Protein AF-A0A3M2EGD5-F1 (afdb_monomer)

pLDDT: mean 94.52, std 5.37, range [67.5, 98.44]

Mean predicted aligned error: 2.95 Å

Solvent-accessible surface area (backbone atoms only — not comparable to full-atom values): 2903 Å² total; per-residue (Å²): 130,68,50,80,42,78,42,68,68,49,68,89,70,22,53,63,52,47,56,54,48,52,53,56,49,56,73,68,71,62,56,70,41,77,50,74,47,78,73,40,77,68,66,58,78,112

Secondary structure (DSSP, 8-state):
-PEEEEE---STTHHHHHHHHHHHHHTTT--EEEEE--S-GGGGT-

Foldseek 3Di:
DEAEDEAEADPDCRVVVSVVVVVVVVVVVGHYDYPYDDCDDPNVVD

Radius of gyration: 11.98 Å; Cα contacts (8 Å, |Δi|>4): 42; chains: 1; bounding box: 19×17×35 Å

Nearest PDB structures (foldseek):
  3n6v-assembly2_D  TM=5.064E-01  e=2.954E+00  Rattus norvegicus
  5wek-assembly1_A  TM=5.059E-01  e=2.572E+00  Rattus norvegicus
  8ss6-assembly1_A  TM=4.859E-01  e=2.572E+00  Rattus norvegicus
  4u2q-assembly1_B  TM=5.341E-01  e=3.895E+00  Rattus norvegicus
  7rz6-assembly1_D  TM=5.003E-01  e=4.473E+00  Rattus norvegicus

Sequence (46 aa):
MAYTITLIPGDGIGPEVVEATLRVLDATGVALTWDRQDAVGTAAVE

Structure (mmCIF, N/CA/C/O backbone):
data_AF-A0A3M2EGD5-F1
#
_entry.id   AF-A0A3M2EGD5-F1
#
loop_
_atom_site.group_PDB
_atom_site.id
_atom_site.type_symbol
_atom_site.label_atom_id
_atom_site.label_alt_id
_atom_site.label_comp_id
_atom_site.label_asym_id
_atom_site.label_entity_id
_atom_site.label_seq_id
_atom_site.pdbx_PDB_ins_code
_atom_site.Cartn_x
_atom_site.Cartn_y
_atom_site.Cartn_z
_atom_site.occupancy
_atom_site.B_iso_or_equiv
_atom_site.auth_seq_id
_atom_site.auth_comp_id
_atom_site.auth_asym_id
_atom_site.auth_atom_id
_atom_site.pdbx_PDB_model_num
ATOM 1 N N . MET A 1 1 ? -9.902 9.367 13.894 1.00 81.75 1 MET A N 1
ATOM 2 C CA . MET A 1 1 ? -9.622 10.359 12.834 1.00 81.75 1 MET A CA 1
ATOM 3 C C . MET A 1 1 ? -8.711 9.668 11.838 1.00 81.75 1 MET A C 1
ATOM 5 O O . MET A 1 1 ? -7.778 9.026 12.301 1.00 81.75 1 MET A O 1
ATOM 9 N N . ALA A 1 2 ? -9.035 9.673 10.545 1.00 91.19 2 ALA A N 1
ATOM 10 C CA . ALA A 1 2 ? -8.240 8.956 9.547 1.00 91.19 2 ALA A CA 1
ATOM 11 C C . ALA A 1 2 ? -7.079 9.827 9.047 1.00 91.19 2 ALA A C 1
ATOM 13 O O . ALA A 1 2 ? -7.256 11.036 8.888 1.00 91.19 2 ALA A O 1
ATOM 14 N N . TYR A 1 3 ? -5.914 9.223 8.811 1.00 97.06 3 TYR A N 1
ATOM 15 C CA . TYR A 1 3 ? -4.786 9.896 8.166 1.00 97.06 3 TYR A CA 1
ATOM 16 C C . TYR A 1 3 ? -4.886 9.713 6.656 1.00 97.06 3 TYR A C 1
ATOM 18 O O . TYR A 1 3 ? -4.974 8.583 6.180 1.00 97.06 3 TYR A O 1
ATOM 26 N N . THR A 1 4 ? -4.851 10.812 5.907 1.00 97.88 4 THR A N 1
ATOM 27 C CA . THR A 1 4 ? -4.762 10.748 4.447 1.00 97.88 4 THR A CA 1
ATOM 28 C C . THR A 1 4 ? -3.303 10.606 4.039 1.00 97.88 4 THR A C 1
ATOM 30 O O . THR A 1 4 ? -2.476 11.436 4.415 1.00 97.88 4 THR A O 1
ATOM 33 N N . ILE A 1 5 ? -2.994 9.559 3.279 1.00 97.50 5 ILE A N 1
ATOM 34 C CA . ILE A 1 5 ? -1.655 9.265 2.772 1.00 97.50 5 ILE A CA 1
ATOM 35 C C . ILE A 1 5 ? -1.730 9.153 1.254 1.00 97.50 5 ILE A C 1
ATOM 37 O O . ILE A 1 5 ? -2.567 8.422 0.720 1.00 97.50 5 ILE A O 1
ATOM 41 N N . THR A 1 6 ? -0.830 9.844 0.560 1.00 97.50 6 THR A N 1
ATOM 42 C CA . THR A 1 6 ? -0.664 9.665 -0.881 1.00 97.50 6 THR A CA 1
ATOM 43 C C . THR A 1 6 ? 0.109 8.376 -1.146 1.00 97.50 6 THR A C 1
ATOM 45 O O . THR A 1 6 ? 1.248 8.221 -0.701 1.00 97.50 6 THR A O 1
ATOM 48 N N . LEU A 1 7 ? -0.523 7.439 -1.850 1.00 97.31 7 LEU A N 1
ATOM 49 C CA . LEU A 1 7 ? 0.063 6.172 -2.262 1.00 97.31 7 LEU A CA 1
ATOM 50 C C . LEU A 1 7 ? 0.557 6.288 -3.701 1.00 97.31 7 LEU A C 1
ATOM 52 O O . LEU A 1 7 ? -0.238 6.451 -4.624 1.00 97.31 7 LEU A O 1
ATOM 56 N N . ILE A 1 8 ? 1.863 6.140 -3.876 1.00 95.88 8 ILE A N 1
ATOM 57 C CA . ILE A 1 8 ? 2.522 6.134 -5.179 1.00 95.88 8 ILE A CA 1
ATOM 58 C C . ILE A 1 8 ? 3.131 4.742 -5.370 1.00 95.88 8 ILE A C 1
ATOM 60 O O . ILE A 1 8 ? 4.128 4.435 -4.708 1.00 95.88 8 ILE A O 1
ATOM 64 N N . PRO A 1 9 ? 2.532 3.866 -6.196 1.00 94.56 9 PRO A N 1
ATOM 65 C CA . PRO A 1 9 ? 3.112 2.562 -6.477 1.00 94.56 9 PRO A CA 1
ATOM 66 C C . PRO A 1 9 ? 4.453 2.700 -7.206 1.00 94.56 9 PRO A C 1
ATOM 68 O O . PRO A 1 9 ? 4.608 3.557 -8.072 1.00 94.56 9 PRO A O 1
ATOM 71 N N . GLY A 1 10 ? 5.433 1.875 -6.837 1.00 92.12 10 GLY A N 1
ATOM 72 C CA . GLY A 1 10 ? 6.699 1.798 -7.569 1.00 92.12 10 GLY A CA 1
ATOM 73 C C . GLY A 1 10 ? 6.592 0.911 -8.812 1.00 92.12 10 GLY A C 1
ATOM 74 O O . GLY A 1 10 ? 5.670 0.106 -8.917 1.00 92.12 10 GLY A O 1
ATOM 75 N N . ASP A 1 11 ? 7.582 1.003 -9.699 1.00 93.62 11 ASP A N 1
ATOM 76 C CA . ASP A 1 11 ? 7.735 0.136 -10.875 1.00 93.62 11 ASP A CA 1
ATOM 77 C C . ASP A 1 11 ? 8.534 -1.148 -10.555 1.00 93.62 11 ASP A C 1
ATOM 79 O O . ASP A 1 11 ? 9.075 -1.326 -9.457 1.00 93.62 11 ASP A O 1
ATOM 83 N N . GLY A 1 12 ? 8.650 -2.064 -11.523 1.00 93.19 12 GLY A N 1
ATOM 84 C CA . GLY A 1 12 ? 9.378 -3.327 -11.350 1.00 93.19 12 GLY A CA 1
ATOM 85 C C . GLY A 1 12 ? 8.687 -4.236 -10.330 1.00 93.19 12 GLY A C 1
ATOM 86 O O . GLY A 1 12 ? 7.538 -4.598 -10.538 1.00 93.19 12 GLY A O 1
ATOM 87 N N . ILE A 1 13 ? 9.371 -4.576 -9.228 1.00 96.31 13 ILE A N 1
ATOM 88 C CA . ILE A 1 13 ? 8.778 -5.320 -8.089 1.00 96.31 13 ILE A CA 1
ATOM 89 C C . ILE A 1 13 ? 7.948 -4.427 -7.143 1.00 96.31 13 ILE A C 1
ATOM 91 O O . ILE A 1 13 ? 7.502 -4.862 -6.078 1.00 96.31 13 ILE A O 1
ATOM 95 N N . GLY A 1 14 ? 7.843 -3.133 -7.458 1.00 94.44 14 GLY A N 1
ATOM 96 C CA . GLY A 1 14 ? 7.156 -2.134 -6.647 1.00 94.44 14 GLY A CA 1
ATOM 97 C C . GLY A 1 14 ? 5.695 -2.474 -6.338 1.00 94.44 14 GLY A C 1
ATOM 98 O O . GLY A 1 14 ? 5.322 -2.356 -5.167 1.00 94.44 14 GLY A O 1
ATOM 99 N N . PRO A 1 15 ? 4.871 -2.936 -7.303 1.00 94.62 15 PRO A N 1
ATOM 100 C CA . PRO A 1 15 ? 3.472 -3.264 -7.042 1.00 94.62 15 PRO A CA 1
ATOM 101 C C . PRO A 1 15 ? 3.307 -4.372 -5.993 1.00 94.62 15 PRO A C 1
ATOM 103 O O . PRO A 1 15 ? 2.488 -4.243 -5.083 1.00 94.62 15 PRO A O 1
ATOM 106 N N . GLU A 1 16 ? 4.120 -5.429 -6.048 1.00 97.38 16 GLU A N 1
ATOM 107 C CA . GLU A 1 16 ? 4.063 -6.539 -5.093 1.00 97.38 16 GLU A CA 1
ATOM 108 C C . GLU A 1 16 ? 4.468 -6.105 -3.679 1.00 97.38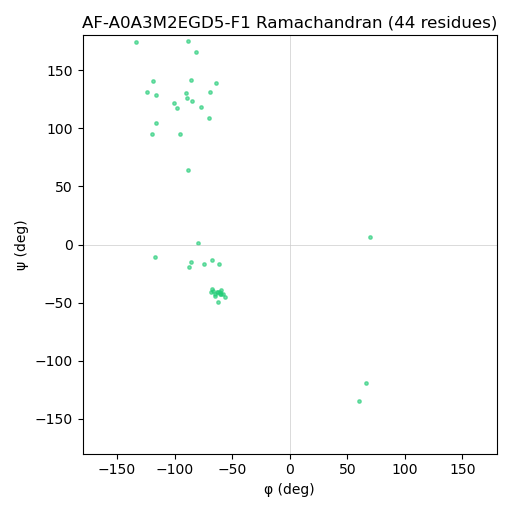 16 GLU A C 1
ATOM 110 O O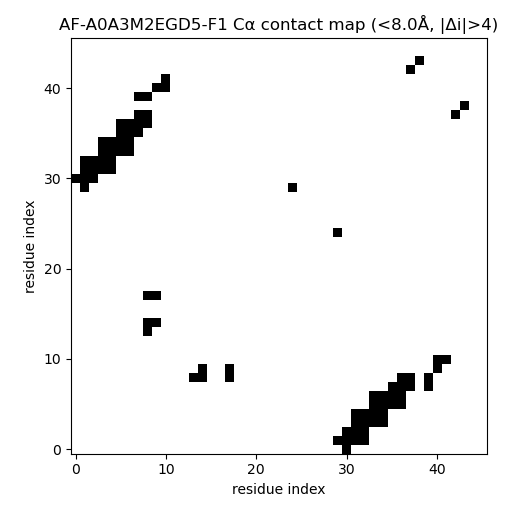 . GLU A 1 16 ? 3.841 -6.506 -2.693 1.00 97.38 16 GLU A O 1
ATOM 115 N N . VAL A 1 17 ? 5.497 -5.258 -3.567 1.00 97.62 17 VAL A N 1
ATOM 116 C CA . VAL A 1 17 ? 5.951 -4.705 -2.280 1.00 97.62 17 VAL A CA 1
ATOM 117 C C . VAL A 1 17 ? 4.910 -3.748 -1.691 1.00 97.62 17 VAL A C 1
ATOM 119 O O . VAL A 1 17 ? 4.675 -3.763 -0.478 1.00 97.62 17 VAL A O 1
ATOM 122 N N . VAL A 1 18 ? 4.253 -2.944 -2.529 1.00 97.31 18 VAL A N 1
ATOM 123 C CA . VAL A 1 18 ? 3.167 -2.045 -2.116 1.00 97.31 18 VAL A CA 1
ATOM 124 C C . VAL A 1 18 ? 1.995 -2.842 -1.556 1.00 97.31 18 VAL A C 1
ATOM 126 O O . VAL A 1 18 ? 1.561 -2.565 -0.441 1.00 97.31 18 VAL A O 1
ATOM 129 N N . GLU A 1 19 ? 1.536 -3.878 -2.257 1.00 97.38 19 GLU A N 1
ATOM 130 C CA . GLU A 1 19 ? 0.441 -4.729 -1.780 1.00 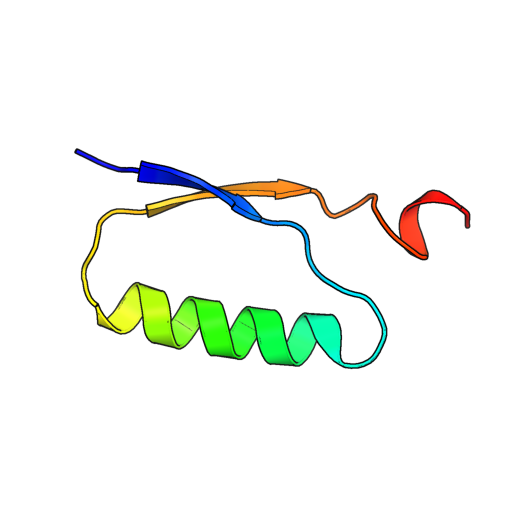97.38 19 GLU A CA 1
ATOM 131 C C . GLU A 1 19 ? 0.777 -5.417 -0.449 1.00 97.38 19 GLU A C 1
ATOM 133 O O . GLU A 1 19 ? -0.049 -5.459 0.466 1.00 97.38 19 GLU A O 1
ATOM 138 N N . ALA A 1 20 ? 2.009 -5.910 -0.287 1.00 98.44 20 ALA A N 1
ATOM 139 C CA . ALA A 1 20 ? 2.460 -6.465 0.988 1.00 98.44 20 ALA A CA 1
ATOM 140 C C . ALA A 1 20 ? 2.457 -5.408 2.110 1.00 98.44 20 ALA A C 1
ATOM 142 O O . ALA A 1 20 ? 2.015 -5.689 3.225 1.00 98.44 20 ALA A O 1
ATOM 143 N N . THR A 1 21 ? 2.894 -4.184 1.811 1.00 97.56 21 THR A N 1
ATOM 144 C CA . THR A 1 21 ? 2.923 -3.068 2.768 1.00 97.56 21 THR A CA 1
ATOM 145 C C . THR A 1 21 ? 1.517 -2.655 3.198 1.00 97.56 21 THR A C 1
ATOM 147 O O . THR A 1 21 ? 1.272 -2.489 4.392 1.00 97.56 21 THR A O 1
ATOM 150 N N . LEU A 1 22 ? 0.569 -2.552 2.260 1.00 97.56 22 LEU A N 1
ATOM 151 C CA . LEU A 1 22 ? -0.825 -2.213 2.565 1.00 97.56 22 LEU A CA 1
ATO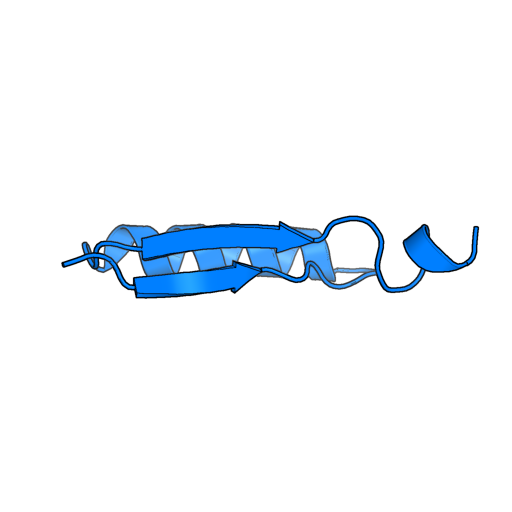M 152 C C . LEU A 1 22 ? -1.462 -3.238 3.510 1.00 97.56 22 LEU A C 1
ATOM 154 O O . LEU A 1 22 ? -2.145 -2.843 4.450 1.00 97.56 22 LEU A O 1
ATOM 158 N N . ARG A 1 23 ? -1.171 -4.536 3.337 1.00 98.31 23 ARG A N 1
ATOM 159 C CA . ARG A 1 23 ? -1.636 -5.596 4.256 1.00 98.31 23 ARG A CA 1
ATOM 160 C C . ARG A 1 23 ? -1.067 -5.444 5.665 1.00 98.31 23 ARG A C 1
ATOM 162 O O . ARG A 1 23 ? -1.785 -5.648 6.639 1.00 98.31 23 ARG A O 1
ATOM 169 N N . VAL A 1 24 ? 0.215 -5.093 5.785 1.00 98.38 24 VAL A N 1
ATOM 170 C CA . VAL A 1 24 ? 0.848 -4.847 7.092 1.00 98.38 24 VAL A CA 1
ATOM 171 C C . VAL A 1 24 ? 0.219 -3.634 7.771 1.00 98.38 24 VAL A C 1
ATOM 173 O O . VAL A 1 24 ? -0.057 -3.690 8.966 1.00 98.38 24 VAL A O 1
ATOM 176 N N . LEU A 1 25 ? -0.035 -2.559 7.022 1.00 97.44 25 LEU A N 1
ATOM 177 C CA . LEU A 1 25 ? -0.649 -1.344 7.555 1.00 97.44 25 LEU A CA 1
ATOM 178 C C . LEU A 1 25 ? -2.110 -1.563 7.961 1.00 97.44 25 LEU A C 1
ATOM 180 O O . LEU A 1 25 ? -2.499 -1.107 9.032 1.00 97.44 25 LEU A O 1
ATOM 184 N N . ASP A 1 26 ? -2.889 -2.309 7.180 1.00 97.06 26 ASP A N 1
ATOM 185 C CA . ASP A 1 26 ? -4.266 -2.682 7.528 1.00 97.06 26 ASP A CA 1
ATOM 186 C C . ASP A 1 26 ? -4.321 -3.483 8.841 1.00 97.06 26 ASP A C 1
ATOM 188 O O . ASP A 1 26 ? -5.091 -3.164 9.749 1.00 97.06 26 ASP A O 1
ATOM 192 N N . ALA A 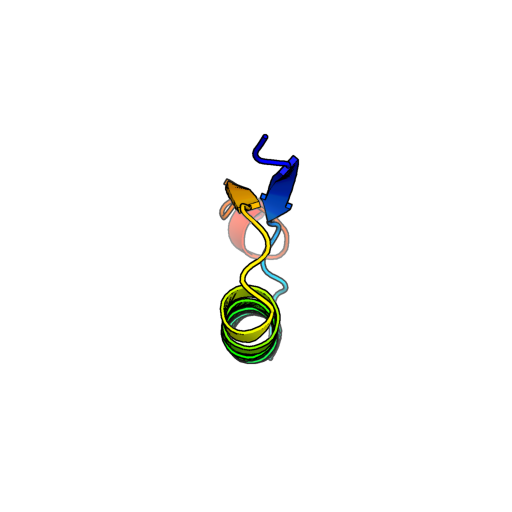1 27 ? -3.395 -4.433 9.020 1.00 98.44 27 ALA A N 1
ATOM 193 C CA . ALA A 1 27 ? -3.274 -5.223 10.246 1.00 98.44 27 ALA A CA 1
ATOM 194 C C . ALA A 1 27 ? -2.961 -4.392 11.509 1.00 98.44 27 ALA A C 1
ATOM 196 O O . ALA A 1 27 ? -3.162 -4.880 12.622 1.00 98.44 27 A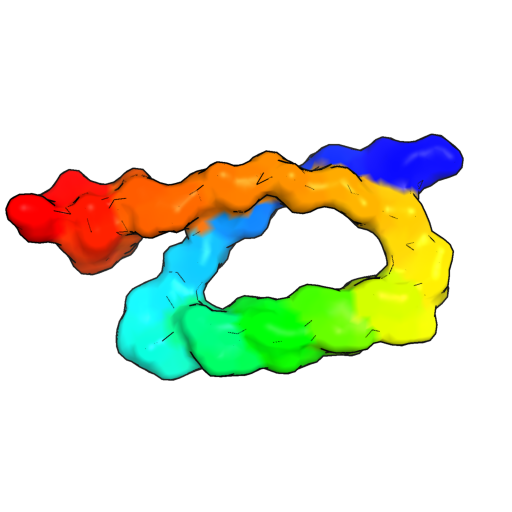LA A O 1
ATOM 197 N N . THR A 1 28 ? -2.496 -3.142 11.376 1.00 97.38 28 THR A N 1
ATOM 198 C CA . THR A 1 28 ? -2.288 -2.246 12.531 1.00 97.38 28 THR A CA 1
ATOM 199 C C . THR A 1 28 ? -3.592 -1.687 13.108 1.00 97.38 28 THR A C 1
ATOM 201 O O . THR A 1 28 ? -3.588 -1.174 14.227 1.00 97.38 28 THR A O 1
ATOM 204 N N . GLY A 1 29 ? -4.701 -1.747 12.360 1.00 96.81 29 GLY A N 1
ATOM 205 C CA . GLY A 1 29 ? -5.986 -1.157 12.745 1.00 96.81 29 GLY A CA 1
ATOM 206 C C . GLY A 1 29 ? -6.016 0.377 12.728 1.00 96.81 29 GLY A C 1
ATOM 207 O O . GLY A 1 29 ? -7.003 0.979 13.157 1.00 96.81 29 GLY A O 1
ATOM 208 N N . VAL A 1 30 ? -4.954 1.035 12.249 1.00 96.94 30 VAL A N 1
ATOM 209 C CA . VAL A 1 30 ? -4.935 2.490 12.071 1.00 96.94 30 VAL A CA 1
ATOM 210 C C . VAL A 1 30 ? -5.887 2.869 10.939 1.00 96.94 30 VAL A C 1
ATOM 212 O O . VAL A 1 30 ? -5.831 2.318 9.844 1.00 96.94 30 VAL A O 1
ATOM 215 N N . ALA A 1 31 ? -6.749 3.854 11.185 1.00 97.38 31 ALA A N 1
ATOM 216 C CA . ALA A 1 31 ? -7.621 4.393 10.150 1.00 97.38 31 ALA A CA 1
ATOM 217 C C . ALA A 1 31 ? -6.797 5.197 9.127 1.00 97.38 31 ALA A C 1
ATOM 219 O O . ALA A 1 31 ? -6.330 6.299 9.434 1.00 97.38 31 ALA A O 1
ATOM 220 N N . LEU A 1 32 ? -6.640 4.653 7.921 1.00 97.50 32 LEU A N 1
ATOM 221 C CA . LEU A 1 32 ? -5.909 5.263 6.810 1.00 97.50 32 LEU A CA 1
ATOM 222 C C . LEU A 1 32 ? -6.837 5.494 5.614 1.00 97.50 32 LEU A C 1
ATOM 224 O O . LEU A 1 32 ? -7.669 4.648 5.291 1.00 97.50 32 LEU A O 1
ATOM 228 N N . THR A 1 33 ? -6.658 6.629 4.945 1.00 97.75 33 THR A N 1
ATOM 229 C CA . THR A 1 33 ? -7.296 6.953 3.667 1.00 97.75 33 THR A CA 1
ATOM 230 C C . THR A 1 33 ? -6.210 7.091 2.613 1.00 97.75 33 THR A C 1
ATOM 232 O O . THR A 1 33 ? -5.256 7.844 2.807 1.00 97.75 33 THR A O 1
ATOM 235 N N . TRP A 1 34 ? -6.364 6.392 1.493 1.00 97.44 34 TRP A N 1
ATOM 236 C CA . TRP A 1 34 ? -5.372 6.378 0.424 1.00 97.44 34 TRP A CA 1
ATOM 237 C C . TRP A 1 34 ? -5.776 7.310 -0.712 1.00 97.44 34 TRP A C 1
ATOM 239 O O . TRP A 1 34 ? -6.828 7.137 -1.323 1.00 97.44 34 TRP A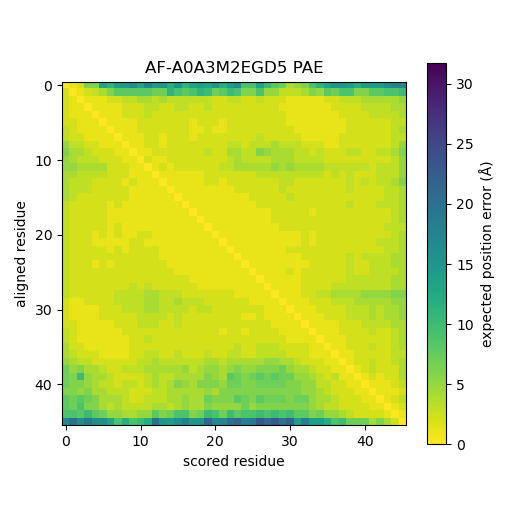 O 1
ATOM 249 N N . ASP A 1 35 ? -4.914 8.276 -1.004 1.00 97.56 35 ASP A N 1
ATOM 250 C CA . ASP A 1 35 ? -4.935 9.055 -2.239 1.00 97.56 35 ASP A CA 1
ATOM 251 C C . ASP A 1 35 ? -3.962 8.400 -3.227 1.00 97.56 35 ASP A C 1
ATOM 253 O O . ASP A 1 35 ? -2.748 8.573 -3.126 1.00 97.56 35 ASP A O 1
ATOM 257 N N . ARG A 1 36 ? -4.476 7.541 -4.109 1.00 96.62 36 ARG A N 1
ATOM 258 C CA . ARG A 1 36 ? -3.646 6.692 -4.968 1.00 96.62 36 ARG A CA 1
ATOM 259 C C . ARG A 1 36 ? -3.334 7.384 -6.293 1.00 96.62 36 ARG A C 1
ATOM 261 O O . ARG A 1 36 ? -4.238 7.863 -6.969 1.00 96.62 36 ARG A O 1
ATOM 268 N N . GLN A 1 37 ? -2.056 7.395 -6.662 1.00 96.12 37 GLN A N 1
ATOM 269 C CA . GLN A 1 37 ? -1.543 8.018 -7.880 1.00 96.12 37 GLN A CA 1
ATOM 270 C C . GLN A 1 37 ? -0.866 6.947 -8.741 1.00 96.12 37 GLN A C 1
ATOM 272 O O . GLN A 1 37 ? 0.295 6.621 -8.517 1.00 96.12 37 GLN A O 1
ATOM 277 N N . ASP A 1 38 ? -1.602 6.372 -9.697 1.00 92.06 38 ASP A N 1
ATOM 278 C CA . ASP A 1 38 ? -1.104 5.277 -10.550 1.00 92.06 38 ASP A CA 1
ATOM 279 C C . ASP A 1 38 ? -0.364 5.773 -11.814 1.00 92.06 38 ASP A C 1
ATOM 281 O O . ASP A 1 38 ? 0.423 5.036 -12.398 1.00 92.06 38 ASP A O 1
ATOM 285 N N . ALA A 1 39 ? -0.574 7.027 -12.234 1.00 91.31 39 ALA A N 1
ATOM 286 C CA . ALA A 1 39 ? 0.095 7.636 -13.391 1.00 91.31 39 ALA A CA 1
ATOM 287 C C . ALA A 1 39 ? 1.429 8.300 -12.991 1.00 91.31 39 ALA A C 1
ATOM 289 O O . ALA A 1 39 ? 1.584 9.521 -13.043 1.00 91.31 39 ALA A O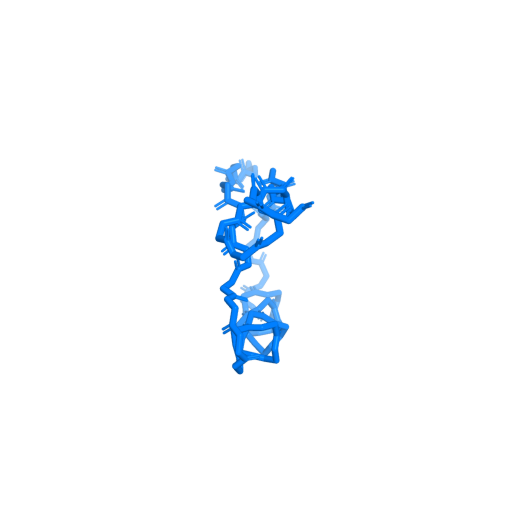 1
ATOM 290 N N . VAL A 1 40 ? 2.382 7.489 -12.537 1.00 89.81 40 VAL A N 1
ATOM 291 C CA . VAL A 1 40 ? 3.734 7.896 -12.115 1.00 89.81 40 VAL A CA 1
ATOM 292 C C . VAL A 1 40 ? 4.786 6.966 -12.731 1.00 89.81 40 VAL A C 1
ATOM 294 O O . VAL A 1 40 ? 4.433 5.972 -13.359 1.00 89.81 40 VAL A O 1
ATOM 297 N N . GLY A 1 41 ? 6.077 7.257 -12.542 1.00 88.94 41 GLY A N 1
ATOM 298 C CA . GLY A 1 41 ? 7.145 6.320 -12.916 1.00 88.94 41 GLY A CA 1
ATOM 299 C C . GLY A 1 41 ? 7.140 5.981 -14.409 1.00 88.94 41 GLY A C 1
ATOM 300 O O . GLY A 1 41 ? 7.002 6.882 -15.241 1.00 88.94 41 GLY A O 1
ATOM 301 N N . THR A 1 42 ? 7.276 4.697 -14.750 1.00 90.38 42 THR A N 1
ATOM 302 C CA . THR A 1 42 ? 7.187 4.216 -16.142 1.00 90.38 42 THR A CA 1
ATOM 303 C C . THR A 1 42 ? 5.843 4.569 -16.784 1.00 90.38 42 THR A C 1
ATOM 305 O O . THR A 1 42 ? 5.820 5.083 -17.898 1.00 90.38 42 THR A O 1
ATOM 308 N N . ALA A 1 43 ? 4.729 4.411 -16.066 1.00 87.62 43 ALA A N 1
ATOM 309 C CA . ALA A 1 43 ? 3.390 4.685 -16.595 1.00 87.62 43 ALA A CA 1
ATOM 310 C C . ALA A 1 43 ? 3.117 6.174 -16.891 1.00 87.62 43 ALA A C 1
ATOM 312 O O . ALA A 1 43 ? 2.128 6.497 -17.541 1.00 87.62 43 ALA A O 1
ATOM 313 N N . ALA A 1 44 ? 3.956 7.096 -16.406 1.00 91.06 44 ALA A N 1
ATOM 314 C CA . ALA A 1 44 ? 3.815 8.525 -16.692 1.00 91.06 44 ALA A CA 1
ATOM 315 C C . ALA A 1 44 ? 4.484 8.967 -18.003 1.00 91.06 44 ALA A C 1
ATOM 317 O O . ALA A 1 44 ? 4.253 10.092 -18.450 1.00 91.06 44 ALA A O 1
ATOM 318 N N . VAL A 1 45 ? 5.358 8.135 -18.577 1.00 90.0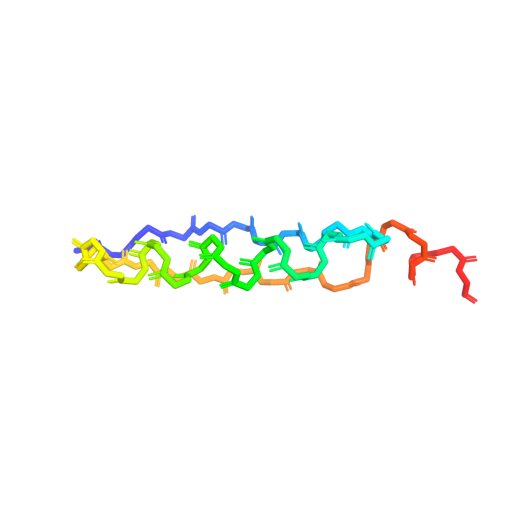0 45 VAL A N 1
ATOM 319 C CA . VAL A 1 45 ? 6.179 8.484 -19.749 1.00 90.00 45 VAL A CA 1
ATOM 320 C C . VAL A 1 45 ? 5.889 7.629 -20.983 1.00 90.00 45 VAL A C 1
ATOM 322 O O . VAL A 1 45 ? 6.380 7.966 -22.062 1.00 90.00 45 VAL A O 1
ATOM 325 N N . GLU A 1 46 ? 5.116 6.553 -20.827 1.00 67.50 46 GLU A N 1
ATOM 326 C CA . GLU A 1 46 ? 4.584 5.710 -21.910 1.00 67.50 46 GLU A CA 1
ATOM 327 C C . GLU A 1 46 ? 3.194 6.181 -22.362 1.00 67.50 46 GLU A C 1
ATOM 329 O O . GLU A 1 46 ? 2.949 6.162 -23.592 1.00 67.50 46 GLU A O 1
#